Protein AF-A0AAV2E850-F1 (afdb_monomer_lite)

Foldseek 3Di:
DAPFDLVNVQVVCVVVPNNDDPSVVSVVVRVVVSVVVVQLVVQQVVQCVVVVHPDRDCSSVVSCVVVVHDDPPPVVVVD

InterPro domains:
  IPR004823 TATA box binding protein associated factor (TAF), histone-like fold domain [PF02969] (1-64)
  IPR004823 TATA box binding protein associated factor (TAF), histone-like fold domain [SM00803] (2-67)
  IPR009072 Histone-fold [G3DSA:1.10.20.10] (1-65)
  IPR009072 Histone-fold [SSF47113] (5-58)
  IPR037796 Transcription initiation factor TFIID subunit 6 [PTHR10221] (4-70)

Radius of gyration: 15.9 Å; chains: 1; bounding box: 33×40×37 Å

Structure (mmCIF, N/CA/C/O backbone):
data_AF-A0AAV2E850-F1
#
_entry.id   AF-A0AAV2E850-F1
#
loop_
_atom_site.group_PDB
_atom_site.id
_atom_site.type_symbol
_atom_site.label_atom_id
_atom_site.label_alt_id
_atom_site.label_comp_id
_atom_site.label_asym_id
_atom_site.label_entity_id
_atom_site.label_seq_id
_atom_site.pdbx_PDB_ins_code
_atom_site.Cartn_x
_atom_site.Cartn_y
_atom_site.Cartn_z
_atom_site.occupancy
_atom_site.B_iso_or_equiv
_atom_site.auth_seq_id
_atom_site.auth_comp_id
_atom_site.auth_asym_id
_atom_site.auth_atom_id
_atom_site.pdbx_PDB_model_num
ATOM 1 N N . MET A 1 1 ? -1.891 15.984 7.474 1.00 70.19 1 MET A N 1
ATOM 2 C CA . MET A 1 1 ? -3.189 15.318 7.241 1.00 70.19 1 MET A CA 1
ATOM 3 C C . MET A 1 1 ? -2.980 14.332 6.111 1.00 70.19 1 MET A C 1
ATOM 5 O O . MET A 1 1 ? -2.405 14.739 5.107 1.00 70.19 1 MET A O 1
ATOM 9 N N . SER A 1 2 ? -3.341 13.065 6.315 1.00 86.81 2 SER A N 1
ATOM 10 C CA . SER A 1 2 ? -3.282 12.055 5.254 1.00 86.81 2 SER A CA 1
ATOM 11 C C . SER A 1 2 ? -4.278 12.402 4.143 1.00 86.81 2 SER A C 1
ATOM 13 O O . SER A 1 2 ? -5.314 13.005 4.423 1.00 86.81 2 SER A O 1
ATOM 15 N N . ILE A 1 3 ? -3.965 12.051 2.893 1.00 92.06 3 ILE A N 1
ATOM 16 C CA . ILE A 1 3 ? -4.936 12.121 1.787 1.00 92.06 3 ILE A CA 1
ATOM 17 C C . ILE A 1 3 ? -5.945 10.967 1.850 1.00 92.06 3 ILE A C 1
ATOM 19 O O . ILE A 1 3 ? -7.042 11.064 1.303 1.00 92.06 3 ILE A O 1
ATOM 23 N N . VAL A 1 4 ? -5.572 9.874 2.518 1.00 94.44 4 VAL A N 1
ATOM 24 C CA . VAL A 1 4 ? -6.467 8.759 2.797 1.00 94.44 4 VAL A CA 1
ATOM 25 C C . VAL A 1 4 ? -7.398 9.188 3.925 1.00 94.44 4 VAL A C 1
ATOM 27 O O . VAL A 1 4 ? -6.961 9.579 5.006 1.00 94.44 4 VAL A O 1
ATOM 30 N N . LEU A 1 5 ? -8.698 9.138 3.652 1.00 95.19 5 LEU A N 1
ATOM 31 C CA . LEU A 1 5 ? -9.730 9.449 4.631 1.00 95.19 5 LEU A CA 1
ATOM 32 C C . LEU A 1 5 ? -9.837 8.317 5.658 1.00 95.19 5 LEU A C 1
ATOM 34 O O . LEU A 1 5 ? -9.721 7.139 5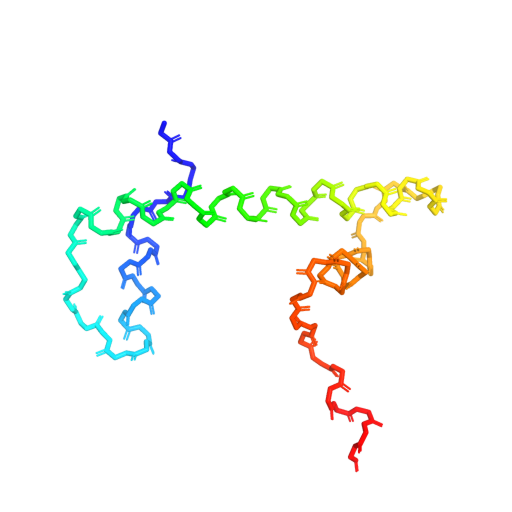.306 1.00 95.19 5 LEU A O 1
ATOM 38 N N . LYS A 1 6 ? -10.099 8.661 6.922 1.00 94.06 6 LYS A N 1
ATOM 39 C CA . LYS A 1 6 ? -10.313 7.655 7.974 1.00 94.06 6 LYS A CA 1
ATOM 40 C C . LYS A 1 6 ? -11.541 6.785 7.673 1.00 94.06 6 LYS A C 1
ATOM 42 O O . LYS A 1 6 ? -11.523 5.591 7.948 1.00 94.06 6 LYS A O 1
ATOM 47 N N . GLU A 1 7 ? -12.551 7.355 7.013 1.00 95.38 7 GLU A N 1
ATOM 48 C CA . GLU A 1 7 ? -13.781 6.681 6.598 1.00 95.38 7 GLU A CA 1
ATOM 49 C C . GLU A 1 7 ? -13.474 5.518 5.641 1.00 95.38 7 GLU A C 1
ATOM 51 O O . GLU A 1 7 ? -14.132 4.483 5.681 1.00 95.38 7 GLU A O 1
ATOM 56 N N . THR A 1 8 ? -12.418 5.629 4.825 1.00 96.06 8 THR A N 1
ATOM 57 C CA . THR A 1 8 ? -11.961 4.526 3.969 1.00 96.06 8 THR A CA 1
ATOM 58 C C . THR A 1 8 ? -11.498 3.328 4.803 1.00 96.06 8 THR A C 1
ATOM 60 O O . THR A 1 8 ? -11.777 2.187 4.440 1.00 96.06 8 THR A O 1
ATOM 63 N N . MET A 1 9 ? -10.814 3.563 5.929 1.00 96.19 9 MET A N 1
ATOM 64 C CA . MET A 1 9 ? -10.373 2.489 6.830 1.00 96.19 9 MET A CA 1
ATOM 65 C C . MET A 1 9 ? -11.566 1.830 7.525 1.00 96.19 9 MET A C 1
ATOM 67 O O . MET A 1 9 ? -11.608 0.607 7.635 1.00 96.19 9 MET A O 1
ATOM 71 N N . GLU A 1 10 ? -12.556 2.625 7.935 1.00 95.75 10 GLU A N 1
ATOM 72 C CA . GLU A 1 10 ? -13.8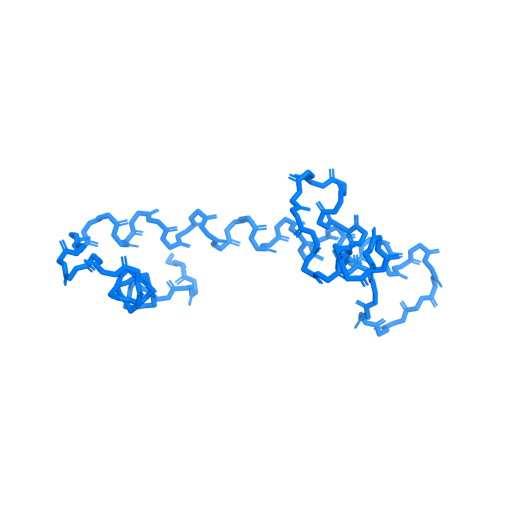03 2.138 8.535 1.00 95.75 10 GLU A CA 1
ATOM 73 C C . GLU A 1 10 ? -14.594 1.254 7.552 1.00 95.75 10 GLU A C 1
ATOM 75 O O . GLU A 1 10 ? -15.000 0.149 7.910 1.00 95.75 10 GLU A O 1
ATOM 80 N N . VAL A 1 11 ? -14.743 1.678 6.290 1.00 96.69 11 VAL A N 1
ATOM 81 C CA . VAL A 1 11 ? -15.442 0.901 5.247 1.00 96.69 11 VAL A CA 1
ATOM 82 C C . VAL 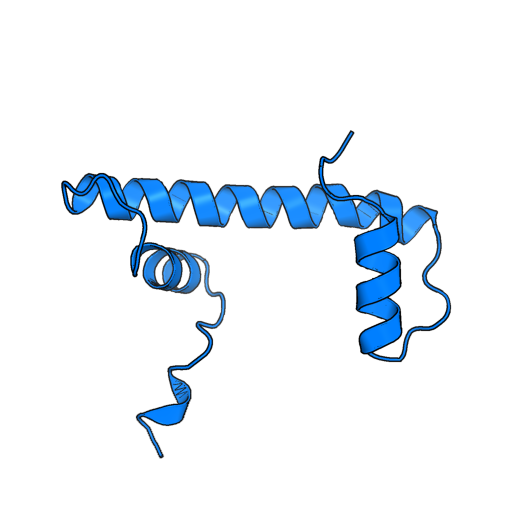A 1 11 ? -14.723 -0.418 4.942 1.00 96.69 11 VAL A C 1
ATOM 84 O O . VAL A 1 11 ? -15.363 -1.466 4.825 1.00 96.69 11 VAL A O 1
ATOM 87 N N . ILE A 1 12 ? -13.389 -0.405 4.846 1.00 96.56 12 ILE A N 1
ATOM 88 C CA . ILE A 1 12 ? -12.607 -1.635 4.641 1.00 96.56 12 ILE A CA 1
ATOM 89 C C . ILE A 1 12 ? -12.746 -2.566 5.851 1.00 96.56 12 ILE A C 1
ATOM 91 O O . ILE A 1 12 ? -12.963 -3.763 5.670 1.00 96.56 12 ILE A O 1
ATOM 95 N N . ALA A 1 13 ? -12.693 -2.041 7.077 1.00 97.12 13 ALA A N 1
ATOM 96 C CA . ALA A 1 13 ? -12.901 -2.830 8.291 1.00 97.12 13 ALA A CA 1
ATOM 97 C C . ALA A 1 13 ? -14.280 -3.518 8.295 1.00 97.12 13 ALA A C 1
ATOM 99 O O . ALA A 1 13 ? -14.378 -4.719 8.560 1.00 97.12 13 ALA A O 1
ATOM 100 N N . GLN A 1 14 ? -15.333 -2.803 7.894 1.00 97.06 14 GLN A N 1
ATOM 101 C CA . GLN A 1 14 ? -16.682 -3.362 7.774 1.00 97.06 14 GLN A CA 1
ATOM 102 C C . GLN A 1 14 ? -16.756 -4.494 6.741 1.00 97.06 14 GLN A C 1
ATOM 104 O O . GLN A 1 14 ? -17.419 -5.501 6.992 1.00 97.06 14 GLN A O 1
ATOM 109 N N . SER A 1 15 ? -16.034 -4.380 5.620 1.00 96.88 15 SER A N 1
ATOM 110 C CA . SER A 1 15 ? -15.995 -5.420 4.577 1.00 96.88 15 SER A CA 1
ATOM 111 C C . SER A 1 15 ? -15.412 -6.758 5.050 1.00 96.88 15 SER A C 1
ATOM 113 O O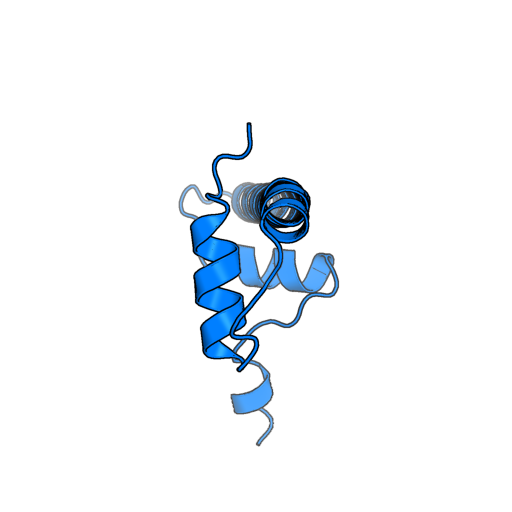 . SER A 1 15 ? -15.746 -7.800 4.490 1.00 96.88 15 SER A O 1
ATOM 115 N N . ILE A 1 16 ? -14.592 -6.741 6.107 1.00 96.56 16 ILE A N 1
ATOM 116 C CA . ILE A 1 16 ? -13.996 -7.937 6.722 1.00 96.56 16 ILE A CA 1
ATOM 117 C C . ILE A 1 16 ? -14.685 -8.332 8.040 1.00 96.56 16 ILE A C 1
ATOM 119 O O . ILE A 1 16 ? -14.165 -9.151 8.793 1.00 96.56 16 ILE A O 1
ATOM 123 N N . GLY A 1 17 ? -15.858 -7.758 8.332 1.00 96.38 17 GLY A N 1
ATOM 124 C CA . GLY A 1 17 ? -16.667 -8.093 9.508 1.00 96.38 17 GLY A CA 1
ATOM 125 C C . GLY A 1 17 ? -16.308 -7.333 10.790 1.00 96.38 17 GLY A C 1
ATOM 126 O O . GLY A 1 17 ? -16.864 -7.632 11.847 1.00 96.38 17 GLY A O 1
ATOM 127 N N . ILE A 1 18 ? -15.426 -6.332 10.724 1.00 96.50 18 ILE A N 1
ATOM 128 C CA . ILE A 1 18 ? -15.129 -5.437 11.850 1.00 96.50 18 ILE A CA 1
ATOM 129 C C . ILE A 1 18 ? -16.078 -4.239 11.766 1.00 96.50 18 ILE A C 1
ATOM 131 O O . ILE A 1 18 ? -15.821 -3.255 11.077 1.00 96.50 18 ILE A O 1
ATOM 135 N N . SER A 1 19 ? -17.204 -4.325 12.472 1.00 91.88 19 SER A N 1
ATOM 136 C CA . SER A 1 19 ? -18.275 -3.323 12.400 1.00 91.88 19 SER A CA 1
ATOM 137 C C . SER A 1 19 ? -17.951 -1.999 13.097 1.00 91.88 19 SER A C 1
ATOM 139 O O . SER A 1 19 ? -18.492 -0.969 12.704 1.00 91.88 19 SER A O 1
ATOM 141 N N . ASN A 1 20 ? -17.084 -2.015 14.116 1.00 91.81 20 ASN A N 1
ATOM 142 C CA . ASN A 1 20 ? -16.844 -0.862 14.985 1.00 91.81 20 ASN A CA 1
ATOM 143 C C . ASN A 1 20 ? -15.343 -0.628 15.236 1.00 91.81 20 ASN A C 1
ATOM 145 O O . ASN A 1 20 ? -14.835 -0.854 16.336 1.00 91.81 20 ASN A O 1
ATOM 149 N N . LEU A 1 21 ? -14.623 -0.197 14.196 1.00 95.69 21 LEU A N 1
ATOM 150 C CA . LEU A 1 21 ? -13.248 0.298 14.320 1.00 95.69 21 LEU A CA 1
ATOM 151 C C . LEU A 1 21 ? -13.254 1.657 15.042 1.00 95.69 21 LEU A C 1
ATOM 153 O O . LEU A 1 21 ? -14.085 2.510 14.740 1.00 95.69 21 LEU A O 1
ATOM 157 N N . SER A 1 22 ? -12.344 1.880 15.995 1.00 96.69 22 SER A N 1
ATOM 158 C CA . SER A 1 22 ? -12.291 3.168 16.695 1.00 96.69 22 SER A CA 1
ATOM 159 C C . SER A 1 22 ? -11.805 4.290 15.771 1.00 96.69 22 SER A C 1
ATOM 161 O O . SER A 1 22 ? -10.871 4.105 14.987 1.00 96.69 22 SER A O 1
ATOM 163 N N . SER A 1 23 ? -12.399 5.480 15.911 1.00 94.25 23 SER A N 1
ATOM 164 C CA . SER A 1 23 ? -12.014 6.671 15.137 1.00 94.25 23 SER A CA 1
ATOM 165 C C . SER A 1 23 ? -10.519 6.980 15.237 1.00 94.25 23 SER A C 1
ATOM 167 O O . SER A 1 23 ? -9.897 7.329 14.238 1.00 94.25 23 SER A O 1
ATOM 169 N N . ASP A 1 24 ? -9.933 6.820 16.426 1.00 95.81 24 ASP A N 1
ATOM 170 C CA . ASP A 1 24 ? -8.511 7.085 16.655 1.00 95.81 24 ASP A CA 1
ATOM 171 C C . ASP A 1 24 ? -7.620 6.055 15.952 1.00 95.81 24 ASP A C 1
ATOM 173 O O . ASP A 1 24 ? -6.594 6.422 15.381 1.00 95.81 24 ASP A O 1
ATOM 177 N N . ALA A 1 25 ? -8.024 4.778 15.920 1.00 95.75 25 ALA A N 1
ATOM 178 C CA . ALA A 1 25 ? -7.305 3.754 15.166 1.00 95.75 25 ALA A CA 1
ATOM 179 C C . ALA A 1 25 ? -7.392 4.014 13.657 1.00 95.75 25 ALA A C 1
ATOM 181 O O . ALA A 1 25 ? -6.376 3.947 12.970 1.00 95.75 25 ALA A O 1
ATOM 182 N N . ALA A 1 26 ? -8.571 4.373 13.140 1.00 95.81 26 ALA A N 1
ATOM 183 C CA . ALA A 1 26 ? -8.748 4.724 11.731 1.00 95.81 26 ALA A CA 1
ATOM 184 C C . ALA A 1 26 ? -7.900 5.949 11.332 1.00 95.81 26 ALA A C 1
ATOM 186 O O . ALA A 1 26 ? -7.239 5.941 10.291 1.00 95.81 26 ALA A O 1
ATOM 187 N N . LEU A 1 27 ? -7.862 6.976 12.190 1.00 95.62 27 LEU A N 1
ATOM 188 C CA . LEU A 1 27 ? -7.025 8.166 12.012 1.00 95.62 27 LEU A CA 1
ATOM 189 C C . LEU A 1 27 ? -5.527 7.851 12.058 1.00 95.62 27 LEU A C 1
ATOM 191 O O . LEU A 1 27 ? -4.765 8.444 11.296 1.00 95.62 27 LEU A O 1
ATOM 195 N N . ALA A 1 28 ? -5.101 6.935 12.929 1.00 95.62 28 ALA A N 1
ATOM 196 C CA . ALA A 1 28 ? -3.705 6.519 13.034 1.00 95.62 28 ALA A CA 1
ATOM 197 C C . ALA A 1 28 ? -3.261 5.621 11.865 1.00 95.62 28 ALA A C 1
ATOM 199 O O . ALA A 1 28 ? -2.113 5.706 11.434 1.00 95.62 28 ALA A O 1
ATOM 200 N N . LEU A 1 29 ? -4.161 4.788 11.330 1.00 96.06 29 LEU A N 1
ATOM 201 C CA . LEU A 1 29 ? -3.879 3.875 10.217 1.00 96.06 29 LEU A CA 1
ATOM 202 C C . LEU A 1 29 ? -3.754 4.593 8.869 1.00 96.06 29 LEU A C 1
ATOM 204 O O . LEU A 1 29 ? -2.922 4.207 8.051 1.00 96.06 29 LEU A O 1
ATOM 208 N N . ALA A 1 30 ? -4.553 5.635 8.623 1.00 96.12 30 ALA A N 1
ATOM 209 C CA . ALA A 1 30 ? -4.581 6.305 7.321 1.00 96.12 30 ALA A CA 1
ATOM 210 C C . ALA A 1 30 ? -3.195 6.817 6.843 1.00 96.12 30 ALA A C 1
ATOM 212 O O . ALA A 1 30 ? -2.816 6.506 5.709 1.00 96.12 30 ALA A O 1
ATOM 213 N N . PRO A 1 31 ? -2.383 7.509 7.674 1.00 96.50 31 PRO A N 1
ATOM 214 C CA . PRO A 1 31 ? -1.027 7.909 7.297 1.00 96.50 31 PRO A CA 1
ATOM 215 C C . PRO A 1 31 ? -0.080 6.739 7.004 1.00 96.50 31 PRO A C 1
ATOM 217 O O . PRO A 1 31 ? 0.755 6.856 6.108 1.00 96.50 31 PRO A O 1
ATOM 220 N N . ASP A 1 32 ? -0.192 5.625 7.734 1.00 95.94 32 ASP A N 1
ATOM 221 C CA . ASP A 1 32 ? 0.663 4.445 7.534 1.00 95.94 32 ASP A CA 1
ATOM 222 C C . ASP A 1 32 ? 0.362 3.762 6.193 1.00 95.94 32 ASP A C 1
ATOM 224 O O . ASP A 1 32 ? 1.262 3.482 5.397 1.00 95.94 32 ASP A O 1
ATOM 228 N N . VAL A 1 33 ? -0.925 3.594 5.878 1.00 95.94 33 VAL A N 1
ATOM 229 C CA . VAL A 1 33 ? -1.370 3.065 4.581 1.00 95.94 33 VAL A CA 1
ATOM 230 C C . VAL A 1 33 ? -0.905 3.965 3.438 1.00 95.94 33 VAL A C 1
ATOM 232 O O . VAL A 1 33 ? -0.376 3.477 2.436 1.00 95.94 33 VAL A O 1
ATOM 235 N N . GLU A 1 34 ? -1.053 5.283 3.588 1.00 96.00 34 GLU A N 1
ATOM 236 C CA . GLU A 1 34 ? -0.563 6.243 2.600 1.00 96.00 34 GLU A CA 1
ATOM 237 C C . GLU A 1 34 ? 0.954 6.137 2.406 1.00 96.00 34 GLU A C 1
ATOM 239 O O . GLU A 1 34 ? 1.433 6.158 1.269 1.00 96.00 34 GLU A O 1
ATOM 244 N N . TYR A 1 35 ? 1.713 6.014 3.496 1.00 96.25 35 TYR A N 1
ATOM 245 C CA . TYR A 1 35 ? 3.163 5.876 3.445 1.00 96.25 35 TYR A CA 1
ATOM 246 C C . TYR A 1 35 ? 3.572 4.645 2.631 1.00 96.25 35 TYR A C 1
ATOM 248 O O . TYR A 1 35 ? 4.329 4.770 1.664 1.00 96.25 35 TYR A O 1
ATOM 256 N N . ARG A 1 36 ? 2.995 3.478 2.939 1.00 95.19 36 ARG A N 1
ATOM 257 C CA . ARG A 1 36 ? 3.277 2.226 2.220 1.00 95.19 36 ARG A CA 1
ATOM 258 C C . ARG A 1 36 ? 2.902 2.314 0.740 1.00 95.19 36 ARG A C 1
ATOM 260 O O . ARG A 1 36 ? 3.664 1.863 -0.116 1.00 95.19 36 ARG A O 1
ATOM 267 N N . LEU A 1 37 ? 1.768 2.942 0.417 1.00 94.94 37 LEU A N 1
ATOM 268 C CA . LEU A 1 37 ? 1.356 3.173 -0.969 1.00 94.94 37 LEU A CA 1
ATOM 269 C C . LEU A 1 37 ? 2.371 4.053 -1.715 1.00 94.94 37 LEU A C 1
ATOM 271 O O . LEU A 1 37 ? 2.760 3.740 -2.841 1.00 94.94 37 LEU A O 1
ATOM 275 N N . ARG A 1 38 ? 2.841 5.139 -1.087 1.00 96.06 38 ARG A N 1
ATOM 276 C CA . ARG A 1 38 ? 3.846 6.036 -1.678 1.00 96.06 38 ARG A CA 1
ATOM 277 C C . ARG A 1 38 ? 5.179 5.330 -1.904 1.00 96.06 38 ARG A C 1
ATOM 279 O O . ARG A 1 38 ? 5.783 5.553 -2.95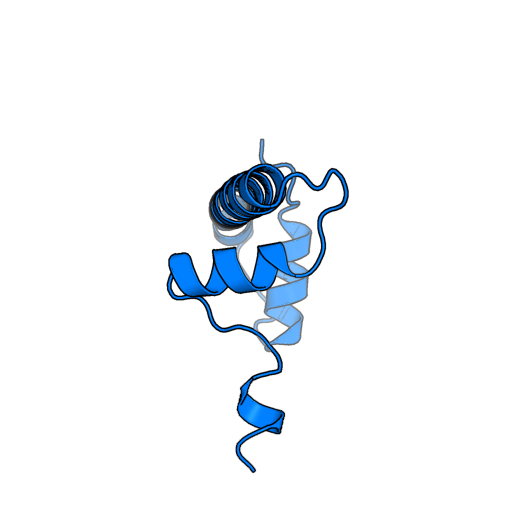0 1.00 96.06 38 ARG A O 1
ATOM 286 N N . GLU A 1 39 ? 5.622 4.477 -0.984 1.00 96.06 39 GLU A N 1
ATOM 287 C CA . GLU A 1 39 ? 6.840 3.680 -1.170 1.00 96.06 39 GLU A CA 1
ATOM 288 C C . GLU A 1 39 ? 6.742 2.759 -2.397 1.00 96.06 39 GLU A C 1
ATOM 290 O O . GLU A 1 39 ? 7.641 2.762 -3.242 1.00 96.06 39 GLU A O 1
ATOM 295 N N . ILE A 1 40 ? 5.630 2.026 -2.544 1.00 96.00 40 ILE A N 1
ATOM 296 C CA . ILE A 1 40 ? 5.395 1.141 -3.700 1.00 96.00 40 ILE A CA 1
ATOM 297 C C . ILE A 1 40 ? 5.369 1.951 -5.002 1.00 96.00 40 ILE A C 1
ATOM 299 O O . ILE A 1 40 ? 5.995 1.568 -5.994 1.00 96.00 40 ILE A O 1
ATOM 303 N N . MET A 1 41 ? 4.694 3.103 -5.006 1.00 96.25 41 MET A N 1
ATOM 304 C CA . MET A 1 41 ? 4.616 3.970 -6.185 1.00 96.25 41 MET A CA 1
ATOM 305 C C . MET A 1 41 ? 5.980 4.540 -6.580 1.00 96.25 41 MET A C 1
ATOM 307 O O . MET A 1 41 ? 6.311 4.571 -7.766 1.00 96.25 41 MET A O 1
ATOM 311 N N . GLN A 1 42 ? 6.800 4.955 -5.612 1.00 96.38 42 GLN A N 1
ATOM 312 C CA . GLN A 1 42 ? 8.152 5.441 -5.889 1.00 96.38 42 GLN A CA 1
ATOM 313 C C . GLN A 1 42 ? 9.004 4.364 -6.558 1.00 96.38 42 GLN A C 1
ATOM 315 O O . GLN A 1 42 ? 9.687 4.646 -7.543 1.00 96.38 42 GLN A O 1
ATOM 320 N N . GLU A 1 43 ? 8.943 3.131 -6.065 1.00 96.31 43 GLU A N 1
ATOM 321 C CA . GLU A 1 43 ? 9.707 2.026 -6.636 1.00 96.31 43 GLU A CA 1
ATOM 322 C C . GLU A 1 43 ? 9.194 1.618 -8.025 1.00 96.31 43 GLU A C 1
ATOM 324 O O . GLU A 1 43 ? 9.978 1.416 -8.955 1.00 96.31 43 GLU A O 1
ATOM 329 N N . SER A 1 44 ? 7.873 1.634 -8.214 1.00 96.62 44 SER A N 1
ATOM 330 C CA . SER A 1 44 ? 7.239 1.402 -9.516 1.00 96.62 44 SER A CA 1
ATOM 331 C C . SER A 1 44 ? 7.722 2.418 -10.558 1.00 96.62 44 SER A C 1
ATOM 333 O O . SER A 1 44 ? 8.064 2.059 -11.687 1.00 96.62 44 SER A O 1
ATOM 335 N N . ILE A 1 45 ? 7.824 3.697 -10.177 1.00 96.81 45 ILE A N 1
ATOM 336 C CA . ILE A 1 45 ? 8.333 4.764 -11.049 1.00 96.81 45 ILE A CA 1
ATOM 337 C C . ILE A 1 45 ? 9.820 4.562 -11.367 1.00 96.81 45 ILE A C 1
ATOM 339 O O . ILE A 1 45 ? 10.219 4.757 -12.518 1.00 96.81 45 ILE A O 1
ATOM 343 N N . LYS A 1 46 ? 10.653 4.154 -10.397 1.00 95.44 46 LYS A N 1
ATOM 344 C CA . LYS A 1 46 ? 12.071 3.840 -10.659 1.00 95.44 46 LYS A CA 1
ATOM 345 C C . LYS A 1 46 ? 12.193 2.720 -11.691 1.00 95.44 46 LYS A C 1
ATOM 347 O O . LYS A 1 46 ? 12.858 2.908 -12.710 1.00 95.44 46 LYS A O 1
ATOM 352 N N . SER A 1 47 ? 11.486 1.609 -11.487 1.00 95.00 47 SER A N 1
ATOM 353 C CA . SER A 1 47 ? 11.448 0.476 -12.422 1.00 95.00 47 SER A CA 1
ATOM 354 C C . SER A 1 47 ? 10.970 0.891 -13.829 1.00 95.00 47 SER A C 1
ATOM 356 O O . SER A 1 47 ? 11.574 0.518 -14.843 1.00 95.00 47 SER A O 1
ATOM 358 N N . MET A 1 48 ? 9.945 1.750 -13.919 1.00 96.81 48 MET A N 1
ATOM 359 C CA . MET A 1 48 ? 9.447 2.299 -15.190 1.00 96.81 48 MET A CA 1
ATOM 360 C C . MET A 1 48 ? 10.521 3.114 -15.924 1.00 96.81 48 MET A C 1
ATOM 362 O O . MET A 1 48 ? 10.754 2.909 -17.120 1.00 96.81 48 MET A O 1
ATOM 366 N N . ARG A 1 49 ? 11.217 4.005 -15.206 1.00 95.31 49 ARG A N 1
ATOM 367 C CA . ARG A 1 49 ? 12.285 4.846 -15.770 1.00 95.31 49 ARG A CA 1
ATOM 368 C C . ARG A 1 49 ? 13.500 4.022 -16.190 1.00 95.31 49 ARG A C 1
ATOM 370 O O . ARG A 1 49 ? 14.066 4.301 -17.245 1.00 95.31 49 ARG A O 1
ATOM 377 N N . HIS A 1 50 ? 13.852 2.975 -15.442 1.00 94.69 50 HIS A N 1
ATOM 378 C CA . HIS A 1 50 ? 14.887 2.016 -15.850 1.00 94.69 50 HIS A CA 1
ATOM 379 C C . HIS A 1 50 ? 14.532 1.296 -17.157 1.00 94.69 50 HIS A C 1
ATOM 381 O O . HIS A 1 50 ? 15.414 1.021 -17.967 1.00 94.69 50 HIS A O 1
ATOM 387 N N . SER A 1 51 ? 13.239 1.092 -17.415 1.00 92.56 51 SER A N 1
ATOM 388 C CA . SER A 1 51 ? 12.731 0.538 -18.676 1.00 92.56 51 SER A CA 1
ATOM 389 C C . SER A 1 51 ? 12.615 1.572 -19.811 1.00 92.56 51 SER A C 1
ATOM 391 O O . SER A 1 51 ? 12.124 1.230 -20.883 1.00 92.56 51 SER A O 1
ATOM 393 N N . ARG A 1 52 ? 13.008 2.839 -19.590 1.00 94.31 52 ARG A N 1
ATOM 394 C CA . ARG A 1 52 ? 12.856 3.970 -20.533 1.00 94.31 52 ARG A CA 1
ATOM 395 C C . ARG A 1 52 ? 11.412 4.211 -21.000 1.00 94.31 52 ARG A C 1
ATOM 397 O O . ARG A 1 52 ? 11.188 4.702 -22.104 1.00 94.31 52 ARG A O 1
ATOM 404 N N . ARG A 1 53 ? 10.427 3.876 -20.163 1.00 93.81 53 ARG A N 1
ATOM 405 C CA . ARG A 1 53 ? 8.998 4.100 -20.433 1.00 93.81 53 ARG A CA 1
ATOM 406 C C . ARG A 1 53 ? 8.490 5.319 -19.665 1.00 93.81 53 ARG A C 1
ATOM 408 O O . ARG A 1 53 ? 9.043 5.679 -18.629 1.00 93.81 53 ARG A O 1
ATOM 415 N N . ALA A 1 54 ? 7.427 5.935 -20.178 1.00 92.50 54 ALA A N 1
ATOM 416 C CA . ALA A 1 54 ? 6.718 7.036 -19.515 1.00 92.50 54 ALA A CA 1
ATOM 417 C C . ALA A 1 54 ? 5.350 6.613 -18.947 1.00 92.50 54 ALA A C 1
ATOM 419 O O . ALA A 1 54 ? 4.765 7.341 -18.150 1.00 92.50 54 ALA A O 1
ATOM 420 N N . THR A 1 55 ? 4.851 5.439 -19.343 1.00 94.19 55 THR A N 1
ATOM 421 C CA . THR A 1 55 ? 3.574 4.886 -18.882 1.00 94.19 55 THR A CA 1
ATOM 422 C C . THR A 1 55 ? 3.821 3.776 -17.870 1.00 94.19 55 THR A C 1
ATOM 424 O O . THR A 1 55 ? 4.528 2.804 -18.155 1.00 94.19 55 THR A O 1
ATOM 427 N N . LEU A 1 56 ? 3.211 3.916 -16.696 1.00 93.19 56 LEU A N 1
ATOM 428 C CA . LEU A 1 56 ? 3.308 2.957 -15.605 1.00 93.19 56 LEU A CA 1
ATOM 429 C C . LEU A 1 56 ? 2.349 1.791 -15.874 1.00 93.19 56 LEU A C 1
ATOM 431 O O . LEU A 1 56 ? 1.149 1.993 -16.032 1.00 93.19 56 LEU A O 1
ATOM 435 N N . THR A 1 57 ? 2.901 0.585 -16.000 1.00 88.88 57 THR A N 1
ATOM 436 C CA . THR A 1 57 ? 2.149 -0.646 -16.314 1.00 88.88 57 THR A CA 1
ATOM 437 C C . THR A 1 57 ? 2.570 -1.756 -15.344 1.00 88.88 57 THR A C 1
ATOM 439 O O . THR A 1 57 ? 2.360 -1.619 -14.145 1.00 88.88 57 THR A O 1
ATOM 442 N N . THR A 1 58 ? 3.269 -2.792 -15.815 1.00 89.19 58 THR A N 1
ATOM 443 C CA . THR A 1 58 ? 3.748 -3.954 -15.035 1.00 89.19 58 THR A CA 1
ATOM 444 C C . THR A 1 58 ? 4.801 -3.625 -13.970 1.00 89.19 58 THR A C 1
ATOM 446 O O . THR A 1 58 ? 5.240 -4.490 -13.219 1.00 89.19 58 THR A O 1
ATOM 449 N N . ASN A 1 59 ? 5.239 -2.368 -13.885 1.00 93.56 59 ASN A N 1
ATOM 450 C CA . ASN A 1 59 ? 6.247 -1.943 -12.918 1.00 93.56 59 ASN A CA 1
ATOM 451 C C . ASN A 1 59 ? 5.750 -2.007 -11.465 1.00 93.56 59 ASN A C 1
ATOM 453 O O . ASN A 1 59 ? 6.584 -2.081 -10.563 1.00 93.56 59 ASN A O 1
ATOM 457 N N . VAL A 1 60 ? 4.428 -1.998 -11.247 1.00 93.50 60 VAL A N 1
ATOM 458 C CA . VAL A 1 60 ? 3.829 -2.163 -9.912 1.00 93.50 60 VAL A CA 1
ATOM 459 C C . VAL A 1 60 ? 4.123 -3.552 -9.357 1.00 93.50 60 VAL A C 1
ATOM 461 O O . VAL A 1 60 ? 4.610 -3.656 -8.239 1.00 93.50 60 VAL A O 1
ATOM 464 N N . ASP A 1 61 ? 3.955 -4.605 -10.155 1.00 93.25 61 ASP A N 1
ATOM 465 C CA . ASP A 1 61 ? 4.207 -5.988 -9.724 1.00 93.25 61 ASP A CA 1
ATOM 466 C C . ASP A 1 61 ? 5.679 -6.207 -9.346 1.00 93.25 61 ASP A C 1
ATOM 468 O O . ASP A 1 61 ? 6.004 -6.858 -8.349 1.00 93.25 61 ASP A O 1
ATOM 472 N N . SER A 1 62 ? 6.590 -5.580 -10.099 1.00 92.00 62 SER A N 1
ATOM 473 C CA . SER A 1 62 ? 8.021 -5.579 -9.772 1.00 92.00 62 SER A CA 1
ATOM 474 C C . SER A 1 62 ? 8.305 -4.879 -8.437 1.00 92.00 62 SER A C 1
ATOM 476 O O . SER A 1 62 ? 9.107 -5.366 -7.643 1.00 92.00 62 SER A O 1
ATOM 478 N N . ALA A 1 63 ? 7.649 -3.744 -8.177 1.00 94.44 63 ALA A N 1
ATOM 479 C CA . ALA A 1 63 ? 7.794 -3.003 -6.926 1.00 94.44 63 ALA A CA 1
ATOM 480 C C . ALA A 1 63 ? 7.212 -3.762 -5.726 1.00 94.44 63 ALA A C 1
ATOM 482 O O . ALA A 1 63 ? 7.825 -3.773 -4.660 1.00 94.44 63 ALA A O 1
ATOM 483 N N . LEU A 1 64 ? 6.065 -4.425 -5.901 1.00 93.94 64 LEU A N 1
ATOM 484 C CA . LEU A 1 64 ? 5.460 -5.285 -4.883 1.00 93.94 64 LEU A CA 1
ATOM 485 C C . LEU A 1 64 ? 6.408 -6.428 -4.508 1.00 93.94 64 LEU A C 1
ATOM 487 O O . LEU A 1 64 ? 6.733 -6.584 -3.331 1.00 93.94 64 LEU A O 1
ATOM 491 N N . THR A 1 65 ? 6.951 -7.126 -5.509 1.00 92.31 65 THR A N 1
ATOM 492 C CA . THR A 1 65 ? 7.934 -8.201 -5.303 1.00 92.31 65 THR A CA 1
ATOM 493 C C . THR A 1 65 ? 9.168 -7.697 -4.548 1.00 92.31 65 THR A C 1
ATOM 495 O O . THR A 1 65 ? 9.586 -8.312 -3.570 1.00 92.31 65 THR A O 1
ATOM 498 N N . LEU A 1 66 ? 9.722 -6.535 -4.927 1.00 91.75 66 LEU A N 1
ATOM 499 C CA . LEU A 1 66 ? 10.894 -5.956 -4.254 1.00 91.75 66 LEU A CA 1
ATOM 500 C C . LEU A 1 66 ? 10.624 -5.593 -2.784 1.00 91.75 66 LEU A C 1
ATOM 502 O O . LEU A 1 66 ? 11.534 -5.602 -1.957 1.00 91.75 66 LEU A O 1
ATOM 506 N N . ARG A 1 67 ? 9.373 -5.264 -2.451 1.00 91.62 67 ARG A N 1
ATOM 507 C CA . ARG A 1 67 ? 8.935 -4.933 -1.090 1.00 91.62 67 ARG A CA 1
ATOM 508 C C . ARG A 1 67 ? 8.380 -6.136 -0.323 1.00 91.62 67 ARG A C 1
ATOM 510 O O . ARG A 1 67 ? 7.863 -5.936 0.773 1.00 91.62 67 ARG A O 1
ATOM 517 N N . ASN A 1 68 ? 8.523 -7.353 -0.855 1.00 92.31 68 ASN A N 1
ATOM 518 C CA . ASN A 1 68 ? 7.988 -8.594 -0.284 1.00 92.31 68 ASN A CA 1
ATOM 519 C C . ASN A 1 68 ? 6.466 -8.539 -0.056 1.00 92.31 68 ASN A C 1
ATOM 521 O O . ASN A 1 68 ? 5.959 -9.014 0.960 1.00 92.31 68 ASN A O 1
ATOM 525 N N . VAL A 1 69 ? 5.744 -7.915 -0.986 1.00 93.25 69 VAL A N 1
ATOM 526 C CA . VAL A 1 69 ? 4.281 -7.874 -1.014 1.00 93.25 69 VAL A CA 1
ATOM 527 C C . VAL A 1 69 ? 3.788 -8.822 -2.102 1.00 93.25 69 VAL A C 1
ATOM 529 O O . VAL A 1 69 ? 4.372 -8.895 -3.182 1.00 93.25 69 VAL A O 1
ATOM 532 N N . GLU A 1 70 ? 2.712 -9.543 -1.811 1.00 90.12 70 GLU A N 1
ATOM 533 C CA . GLU A 1 70 ? 2.075 -10.461 -2.750 1.00 90.12 70 GLU A CA 1
ATOM 534 C C . GLU A 1 70 ? 1.573 -9.733 -4.008 1.00 90.12 70 GLU A C 1
ATOM 536 O O . GLU A 1 70 ? 0.953 -8.669 -3.935 1.00 90.12 70 GLU A O 1
ATOM 541 N N . VAL A 1 71 ? 1.830 -10.329 -5.174 1.00 86.31 71 VAL A N 1
ATOM 542 C CA . VAL A 1 71 ? 1.300 -9.871 -6.460 1.00 86.31 71 VAL A CA 1
ATOM 543 C C . VAL A 1 71 ? 0.045 -10.682 -6.770 1.00 86.31 71 VAL A C 1
ATOM 545 O O . VAL A 1 71 ? 0.113 -11.886 -7.021 1.00 86.31 71 VAL A O 1
ATOM 548 N N . ASN A 1 72 ? -1.112 -10.021 -6.773 1.00 69.31 72 ASN A N 1
ATOM 549 C CA . ASN A 1 72 ? -2.382 -10.666 -7.096 1.00 69.31 72 ASN A CA 1
ATOM 550 C C . ASN A 1 72 ? -2.345 -11.248 -8.521 1.00 69.31 72 ASN A C 1
ATOM 552 O O . ASN A 1 72 ? -2.245 -10.506 -9.495 1.00 69.31 72 ASN A O 1
ATOM 556 N N . GLY A 1 73 ? -2.467 -12.575 -8.639 1.00 60.94 73 GLY A N 1
ATOM 557 C CA . GLY A 1 73 ? -2.598 -13.281 -9.920 1.00 60.94 73 GLY A CA 1
ATOM 558 C C . GLY A 1 73 ? -1.496 -14.290 -10.254 1.00 60.94 73 GLY A C 1
ATOM 559 O O . GLY A 1 73 ? -1.714 -15.107 -11.145 1.00 60.94 73 GLY A O 1
ATOM 560 N N . GLN A 1 74 ? -0.372 -14.322 -9.527 1.00 51.44 74 GLN A N 1
ATOM 561 C CA . GLN A 1 74 ? 0.708 -15.285 -9.813 1.00 51.44 74 GLN A CA 1
ATOM 562 C C . GLN A 1 74 ? 0.392 -16.733 -9.396 1.00 51.44 74 GLN A C 1
ATOM 564 O O . GLN A 1 74 ? 1.036 -17.663 -9.871 1.00 51.44 74 GLN A O 1
ATOM 569 N N . GLU A 1 75 ? -0.642 -16.960 -8.581 1.00 48.91 75 GLU A N 1
ATOM 570 C CA . GLU A 1 75 ? -1.093 -18.315 -8.228 1.00 48.91 75 GLU A CA 1
ATOM 571 C C . GLU A 1 75 ? -1.931 -18.999 -9.324 1.00 48.91 75 GLU A C 1
ATOM 573 O O . GLU A 1 75 ? -2.134 -20.212 -9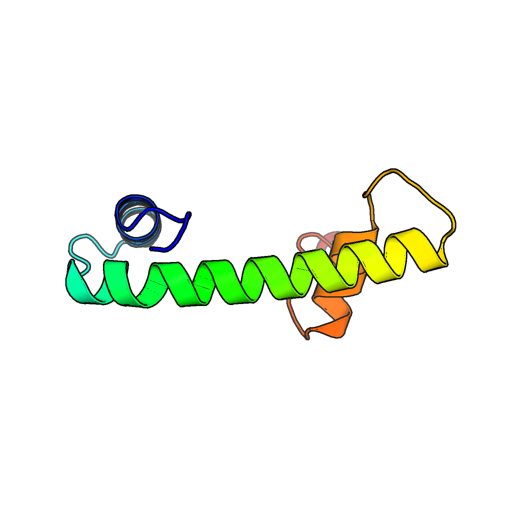.269 1.00 48.91 75 GLU A O 1
ATOM 578 N N . ARG A 1 76 ? -2.420 -18.263 -10.335 1.00 52.06 76 ARG A N 1
ATOM 579 C CA . ARG A 1 76 ? -3.273 -18.841 -11.393 1.00 52.06 76 ARG A CA 1
ATOM 580 C C . ARG A 1 76 ? -2.504 -19.538 -12.515 1.00 52.06 76 ARG A C 1
ATOM 582 O O . ARG A 1 76 ? -3.127 -20.266 -13.273 1.00 52.06 76 ARG A O 1
ATOM 589 N N . GLU A 1 77 ? -1.191 -19.344 -12.621 1.00 51.88 77 GLU A N 1
ATOM 590 C CA . GLU A 1 77 ? -0.362 -19.992 -13.655 1.00 51.88 77 GLU A CA 1
ATOM 591 C C . GLU A 1 77 ? 0.362 -21.254 -13.148 1.00 51.88 77 GLU A C 1
ATOM 593 O O . GLU A 1 77 ? 0.976 -21.969 -13.936 1.00 51.88 77 GLU A O 1
ATOM 598 N N . ALA A 1 78 ? 0.270 -21.559 -11.847 1.00 54.09 78 ALA A N 1
ATOM 599 C CA . ALA A 1 78 ? 0.901 -22.726 -11.219 1.00 54.09 78 ALA A CA 1
ATOM 600 C C . ALA A 1 78 ? -0.087 -23.855 -10.839 1.00 54.09 78 ALA A C 1
ATOM 602 O O . ALA A 1 78 ? 0.303 -24.808 -10.160 1.00 54.09 78 ALA A O 1
ATOM 603 N N . ARG A 1 79 ? -1.354 -23.761 -11.262 1.00 41.66 79 ARG A N 1
ATOM 604 C CA . ARG A 1 79 ? -2.394 -24.797 -11.130 1.00 41.66 79 ARG A CA 1
ATOM 605 C C . ARG A 1 79 ? -3.039 -25.069 -12.479 1.00 41.66 79 ARG A C 1
ATOM 607 O O . ARG A 1 79 ? -3.425 -26.239 -12.686 1.00 41.66 79 ARG A O 1
#

pLDDT: mean 90.09, std 12.91, range [41.66, 97.12]

Organism: NCBI:txid586398

Secondary structure (DSSP, 8-state):
--SS-HHHHHHHHHHTT-----HHHHHHHHHHHHHHHHHHHHHHHHHHHHTT-SS-STHHHHHHHHTT---TTGGGS--

Sequence (79 aa):
MSIVLKETMEVIAQSIGISNLSSDAALALAPDVEYRLREIMQESIKSMRHSRRATLTTNVDSALTLRNVEVNGQEREAR